Protein AF-A0A6P8AU23-F1 (afdb_monomer_lite)

Organism: Pyricularia grisea (NCBI:txid148305)

Radius of gyration: 28.37 Å; chains: 1; bounding box: 42×77×72 Å

Structure (mmCIF, N/CA/C/O backbone):
data_AF-A0A6P8AU23-F1
#
_entry.id   AF-A0A6P8AU23-F1
#
loop_
_atom_site.group_PDB
_atom_site.id
_atom_site.type_symbol
_atom_site.label_atom_id
_atom_site.label_alt_id
_atom_site.label_comp_id
_atom_site.label_asym_id
_atom_site.label_entity_id
_atom_site.label_seq_id
_atom_site.pdbx_PDB_ins_code
_atom_site.Cartn_x
_atom_site.Cartn_y
_atom_site.Cartn_z
_atom_site.occupancy
_atom_site.B_iso_or_equiv
_atom_site.auth_seq_id
_atom_site.auth_comp_id
_atom_site.auth_asym_id
_atom_site.auth_atom_id
_atom_site.pdbx_PDB_model_num
ATOM 1 N N . MET A 1 1 ? -13.699 -35.879 5.281 1.00 51.28 1 MET A N 1
ATOM 2 C CA . MET A 1 1 ? -14.346 -35.585 3.980 1.00 51.28 1 MET A CA 1
ATOM 3 C C . MET A 1 1 ? -14.190 -34.090 3.648 1.00 51.28 1 MET A C 1
ATOM 5 O O . MET A 1 1 ? -15.158 -33.356 3.747 1.00 51.28 1 MET A O 1
ATOM 9 N N . GLN A 1 2 ? -12.979 -33.602 3.330 1.00 57.78 2 GLN A N 1
ATOM 10 C CA . GLN A 1 2 ? -12.707 -32.161 3.096 1.00 57.78 2 GLN A CA 1
ATOM 11 C C . GLN A 1 2 ? -11.660 -31.908 1.981 1.00 57.78 2 GLN A C 1
ATOM 13 O O . GLN A 1 2 ? -10.825 -31.023 2.099 1.00 57.78 2 GLN A O 1
ATOM 18 N N . ILE A 1 3 ? -11.654 -32.696 0.896 1.00 55.47 3 ILE A N 1
ATOM 19 C CA . ILE A 1 3 ? -10.662 -32.541 -0.204 1.00 55.47 3 ILE A CA 1
ATOM 20 C C . ILE A 1 3 ? -11.344 -32.320 -1.580 1.00 55.47 3 ILE A C 1
ATOM 22 O O . ILE A 1 3 ? -10.697 -32.217 -2.612 1.00 55.47 3 ILE A O 1
ATOM 26 N N . LEU A 1 4 ? -12.672 -32.167 -1.623 1.00 55.59 4 LEU A N 1
ATOM 27 C CA . LEU A 1 4 ? -13.466 -32.204 -2.866 1.00 55.59 4 LEU A CA 1
ATOM 28 C C . LEU A 1 4 ? -13.983 -30.837 -3.364 1.00 55.59 4 LEU A C 1
ATOM 30 O O . LEU A 1 4 ? -15.006 -30.783 -4.039 1.00 55.59 4 LEU A O 1
ATOM 34 N N . HIS A 1 5 ? -13.290 -29.731 -3.063 1.00 52.78 5 HIS A N 1
ATOM 35 C CA . HIS A 1 5 ? -13.747 -28.383 -3.460 1.00 52.78 5 HIS A CA 1
ATOM 36 C C . HIS A 1 5 ? -12.727 -27.495 -4.197 1.00 52.78 5 HIS A C 1
ATOM 38 O O . HIS A 1 5 ? -13.076 -26.373 -4.551 1.00 52.78 5 HIS A O 1
ATOM 44 N N . ILE A 1 6 ? -11.506 -27.956 -4.493 1.00 54.44 6 ILE A N 1
ATOM 45 C CA . ILE A 1 6 ? -10.475 -27.085 -5.108 1.00 54.44 6 ILE A CA 1
ATOM 46 C C . ILE A 1 6 ? -10.412 -27.219 -6.646 1.00 54.44 6 ILE A C 1
ATOM 48 O O . ILE A 1 6 ? -9.950 -26.317 -7.336 1.00 54.44 6 ILE A O 1
ATOM 52 N N . THR A 1 7 ? -10.960 -28.280 -7.239 1.00 51.25 7 THR A N 1
ATOM 53 C CA . THR A 1 7 ? -10.796 -28.574 -8.678 1.00 51.25 7 THR A CA 1
ATOM 54 C C . THR A 1 7 ? -11.806 -27.913 -9.628 1.00 51.25 7 THR A C 1
ATOM 56 O O . THR A 1 7 ? -11.728 -28.143 -10.830 1.00 51.25 7 THR A O 1
ATOM 59 N N . LYS A 1 8 ? -12.731 -27.063 -9.154 1.00 52.00 8 LYS A N 1
ATOM 60 C CA . LYS A 1 8 ? -13.748 -26.414 -10.018 1.00 52.00 8 LYS A CA 1
ATOM 61 C C . LYS A 1 8 ? -13.480 -24.950 -10.395 1.00 52.00 8 LYS A C 1
ATOM 63 O O . LYS A 1 8 ? -14.271 -24.382 -11.138 1.00 52.00 8 LYS A O 1
ATOM 68 N N . LEU A 1 9 ? -12.380 -24.340 -9.946 1.00 51.72 9 LEU A N 1
ATOM 69 C CA . LEU A 1 9 ? -12.102 -22.915 -10.208 1.00 51.72 9 LEU A CA 1
ATOM 70 C C . LEU A 1 9 ? -11.099 -22.633 -11.345 1.00 51.72 9 LEU A C 1
ATOM 72 O O . LEU A 1 9 ? -10.816 -21.474 -11.619 1.00 51.72 9 LEU A O 1
ATOM 76 N N . VAL A 1 10 ? -10.609 -23.654 -12.061 1.00 55.16 10 VAL A N 1
ATOM 77 C CA . VAL A 1 10 ? -9.591 -23.504 -13.134 1.00 55.16 10 VAL A CA 1
ATOM 78 C C . VAL A 1 10 ? -10.176 -23.738 -14.542 1.00 55.16 10 VAL A C 1
ATOM 80 O O . VAL A 1 10 ? -9.485 -24.187 -15.445 1.00 55.16 10 VAL A O 1
ATOM 83 N N . ALA A 1 11 ? -11.464 -23.451 -14.761 1.00 53.81 11 ALA A N 1
ATOM 84 C CA . ALA A 1 11 ? -12.137 -23.732 -16.042 1.00 53.81 11 ALA A CA 1
ATOM 85 C C . ALA A 1 11 ? -12.789 -22.516 -16.733 1.00 53.81 11 ALA A C 1
ATOM 87 O O . ALA A 1 11 ? -13.575 -22.707 -17.653 1.00 53.81 11 ALA A O 1
ATOM 88 N N . LEU A 1 12 ? -12.486 -21.274 -16.330 1.00 51.78 12 LEU A N 1
ATOM 89 C CA . LEU A 1 12 ? -13.076 -20.065 -16.943 1.00 51.78 12 LEU A CA 1
ATOM 90 C C . LEU A 1 12 ? -12.039 -18.980 -17.283 1.00 51.78 12 LEU A C 1
ATOM 92 O O . LEU A 1 12 ? -12.292 -17.788 -17.142 1.00 51.78 12 LEU A O 1
ATOM 96 N N . LEU A 1 13 ? -10.859 -19.393 -17.745 1.00 55.81 13 LEU A N 1
ATOM 97 C CA . LEU A 1 13 ? -9.853 -18.506 -18.334 1.00 55.81 13 LEU A CA 1
ATOM 98 C C . LEU A 1 13 ? -9.575 -18.963 -19.761 1.00 55.81 13 LEU A C 1
ATOM 100 O O . LEU A 1 13 ? -8.644 -19.720 -20.005 1.00 55.81 13 LEU A O 1
ATOM 104 N N . THR A 1 14 ? -10.414 -18.548 -20.703 1.00 59.28 14 THR A N 1
ATOM 105 C CA . THR A 1 14 ? -10.055 -18.430 -22.123 1.00 59.28 14 THR A CA 1
ATOM 106 C C . THR A 1 14 ? -11.180 -17.709 -22.860 1.00 59.28 14 THR A C 1
ATOM 108 O O . THR A 1 14 ? -12.348 -18.003 -22.642 1.00 59.28 14 THR A O 1
ATOM 111 N N . ILE A 1 15 ? -10.786 -16.827 -23.783 1.00 57.44 15 ILE A N 1
ATOM 112 C CA . ILE A 1 15 ? -11.595 -16.058 -24.749 1.00 57.44 15 ILE A CA 1
ATOM 113 C C . ILE A 1 15 ? -11.959 -14.644 -24.267 1.00 57.44 15 ILE A C 1
ATOM 115 O O . ILE A 1 15 ? -12.855 -14.450 -23.454 1.00 57.44 15 ILE A O 1
ATOM 119 N N . GLY A 1 16 ? -11.289 -13.634 -24.839 1.00 57.81 16 GLY A N 1
ATOM 120 C CA . GLY A 1 16 ? -11.691 -12.239 -24.647 1.00 57.81 16 GLY A CA 1
ATOM 121 C C . GLY A 1 16 ? -10.757 -11.170 -25.214 1.00 57.81 16 GLY A C 1
ATOM 122 O O . GLY A 1 16 ? -10.296 -10.334 -24.457 1.00 57.81 16 GLY A O 1
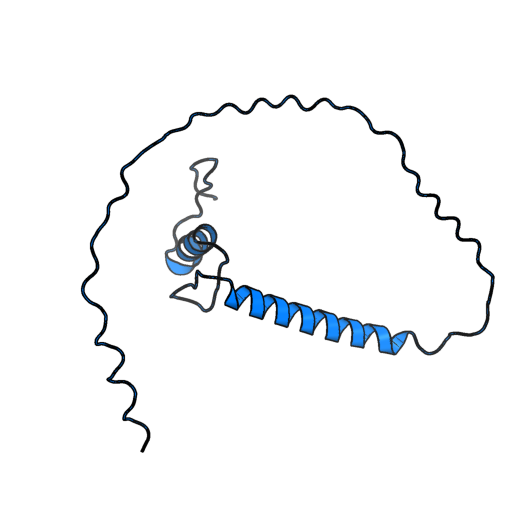ATOM 123 N N . ALA A 1 17 ? -10.479 -11.231 -26.520 1.00 56.41 17 ALA A N 1
ATOM 124 C CA . ALA A 1 17 ? -10.088 -10.139 -27.426 1.00 56.41 17 ALA A CA 1
ATOM 125 C C . ALA A 1 17 ? -9.170 -8.999 -26.919 1.00 56.41 17 ALA A C 1
ATOM 127 O O . ALA A 1 17 ? -9.557 -8.084 -26.197 1.00 56.41 17 ALA A O 1
ATOM 128 N N . THR A 1 18 ? -7.972 -8.983 -27.499 1.00 55.19 18 THR A N 1
ATOM 129 C CA . THR A 1 18 ? -7.102 -7.818 -27.671 1.00 55.19 18 THR A CA 1
ATOM 130 C C . THR A 1 18 ? -7.849 -6.649 -28.330 1.00 55.19 18 THR A C 1
ATOM 132 O O . THR A 1 18 ? -8.163 -6.708 -29.519 1.00 55.19 18 THR A O 1
ATOM 135 N N . ALA A 1 19 ? -8.067 -5.559 -27.597 1.00 57.97 19 ALA A N 1
ATOM 136 C CA . ALA A 1 19 ? -8.324 -4.248 -28.183 1.00 57.97 19 ALA A CA 1
ATOM 137 C C . ALA A 1 19 ? -7.148 -3.337 -27.813 1.00 57.97 19 ALA A C 1
ATOM 139 O O . ALA A 1 19 ? -6.951 -3.011 -26.646 1.00 57.97 19 ALA A O 1
ATOM 140 N N . LEU A 1 20 ? -6.334 -2.990 -28.810 1.00 57.28 20 LEU A N 1
ATOM 141 C CA . LEU A 1 20 ? -5.291 -1.969 -28.728 1.00 57.28 20 LEU A CA 1
ATOM 142 C C . LEU A 1 20 ? -5.963 -0.585 -28.741 1.00 57.28 20 LEU A C 1
ATOM 144 O O . LEU A 1 20 ? -6.505 -0.215 -29.784 1.00 57.28 20 LEU A O 1
ATOM 148 N N . PRO A 1 21 ? -5.930 0.214 -27.658 1.00 64.25 21 PRO A N 1
ATOM 149 C CA . PRO A 1 21 ? -6.211 1.632 -27.780 1.00 64.25 21 PRO A CA 1
ATOM 150 C C . PRO A 1 21 ? -5.009 2.318 -28.433 1.00 64.25 21 PRO A C 1
ATOM 152 O O . PRO A 1 21 ? -3.881 2.302 -27.938 1.00 64.25 21 PRO A O 1
ATOM 155 N N . THR A 1 22 ? -5.282 2.889 -29.596 1.00 58.03 22 THR A N 1
ATOM 156 C CA . THR A 1 22 ? -4.373 3.687 -30.401 1.00 58.03 22 THR A CA 1
ATOM 157 C C . THR A 1 22 ? -3.920 4.929 -29.643 1.00 58.03 22 THR A C 1
ATOM 159 O O . THR A 1 22 ? -4.731 5.676 -29.098 1.00 58.03 22 THR A O 1
ATOM 162 N N . SER A 1 23 ? -2.607 5.143 -29.678 1.00 63.16 23 SER A N 1
ATOM 163 C CA . SER A 1 23 ? -1.916 6.420 -29.505 1.00 63.16 23 SER A CA 1
ATOM 164 C C . SER A 1 23 ? -2.756 7.617 -29.971 1.00 63.16 23 SER A C 1
ATOM 166 O O . SER A 1 23 ? -3.152 7.686 -31.134 1.00 63.16 23 SER A O 1
ATOM 168 N N . GLY A 1 24 ? -3.002 8.568 -29.071 1.00 53.38 24 GLY A N 1
ATOM 169 C CA . GLY A 1 24 ? -3.663 9.824 -29.400 1.00 53.38 24 GLY A CA 1
ATOM 170 C C . GLY A 1 24 ? -3.448 10.871 -28.315 1.00 53.38 24 GLY A C 1
ATOM 171 O O . GLY A 1 24 ? -4.027 10.775 -27.240 1.00 53.38 24 GLY A O 1
ATOM 172 N N . GLY A 1 25 ? -2.641 11.889 -28.623 1.00 49.31 25 GLY A N 1
ATOM 173 C CA . GLY A 1 25 ? -2.715 13.187 -27.948 1.00 49.31 25 GLY A CA 1
ATOM 174 C C . GLY A 1 25 ? -1.582 13.513 -26.981 1.00 49.31 25 GLY A C 1
ATOM 175 O O . GLY A 1 25 ? -1.774 13.563 -25.771 1.00 49.31 25 GLY A O 1
ATOM 176 N N . SER A 1 26 ? -0.416 13.838 -27.538 1.00 57.16 26 SER A N 1
ATOM 177 C CA . SER A 1 26 ? 0.585 14.687 -26.889 1.00 57.16 26 SER A CA 1
ATOM 178 C C . SER A 1 26 ? 0.050 16.124 -26.825 1.00 57.16 26 SER A C 1
ATOM 180 O O . SER A 1 26 ? 0.174 16.878 -27.788 1.00 57.16 26 SER A O 1
ATOM 182 N N . GLY A 1 27 ? -0.576 16.488 -25.706 1.00 56.88 27 GLY A N 1
ATOM 183 C CA . GLY A 1 27 ? -0.941 17.866 -25.379 1.00 56.88 27 GLY A CA 1
ATOM 184 C C . GLY A 1 27 ? 0.210 18.559 -24.658 1.00 56.88 27 GLY A C 1
ATOM 185 O O . GLY A 1 27 ? 0.478 18.280 -23.492 1.00 56.88 27 GLY A O 1
ATOM 186 N N . VAL A 1 28 ? 0.909 19.422 -25.389 1.00 60.84 28 VAL A N 1
ATOM 187 C CA . VAL A 1 28 ? 1.997 20.279 -24.913 1.00 60.84 28 VAL A CA 1
ATOM 188 C C . VAL A 1 28 ? 1.473 21.305 -23.900 1.00 60.84 28 VAL A C 1
ATOM 190 O O . VAL A 1 28 ? 0.347 21.785 -23.992 1.00 60.84 28 VAL A O 1
ATOM 193 N N . TYR A 1 29 ? 2.334 21.600 -22.928 1.00 47.28 29 TYR A N 1
ATOM 194 C CA . TYR A 1 29 ? 2.229 22.606 -21.877 1.00 47.28 29 TYR A CA 1
ATOM 195 C C . TYR A 1 29 ? 1.746 23.983 -22.355 1.00 47.28 29 TYR A C 1
ATOM 197 O O . TYR A 1 29 ? 2.317 24.530 -23.292 1.00 47.28 29 TYR A O 1
ATOM 205 N N . THR A 1 30 ? 0.914 24.624 -21.534 1.00 50.88 30 THR A N 1
ATOM 206 C CA . THR A 1 30 ? 1.238 25.955 -20.999 1.00 50.88 30 THR A CA 1
ATOM 207 C C . THR A 1 30 ? 0.632 26.101 -19.612 1.00 50.88 30 THR A C 1
ATOM 209 O O . THR A 1 30 ? -0.533 25.803 -19.361 1.00 50.88 30 THR A O 1
ATOM 212 N N . ARG A 1 31 ? 1.501 26.470 -18.676 1.00 50.16 31 ARG A N 1
ATOM 213 C CA . ARG A 1 31 ? 1.195 26.744 -17.283 1.00 50.16 31 ARG A CA 1
ATOM 214 C C . ARG A 1 31 ? 1.362 28.247 -17.130 1.00 50.16 31 ARG A C 1
ATOM 216 O O . ARG A 1 31 ? 2.460 28.694 -16.820 1.00 50.16 31 ARG A O 1
ATOM 223 N N . ASP A 1 32 ? 0.299 28.994 -17.378 1.00 50.72 32 ASP A N 1
ATOM 224 C CA . ASP A 1 32 ? 0.263 30.415 -17.058 1.00 50.72 32 ASP A CA 1
ATOM 225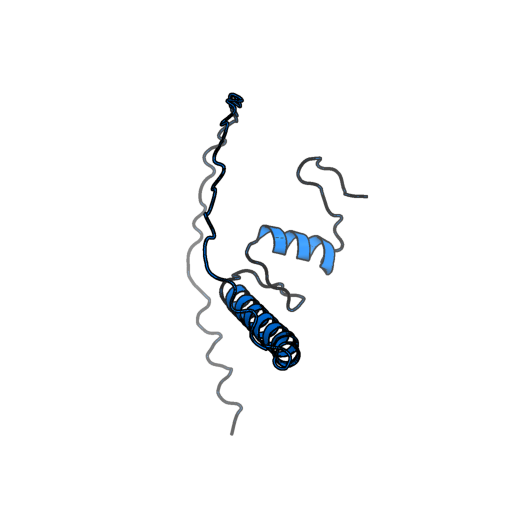 C C . ASP A 1 32 ? -0.012 30.549 -15.560 1.00 50.72 32 ASP A C 1
ATOM 227 O O . ASP A 1 32 ? -1.106 30.293 -15.054 1.00 50.72 32 ASP A O 1
ATOM 231 N N . VAL A 1 33 ? 1.070 30.824 -14.832 1.00 57.72 33 VAL A N 1
ATOM 232 C CA . VAL A 1 33 ? 1.052 31.230 -13.432 1.00 57.72 33 VAL A CA 1
ATOM 233 C C . VAL A 1 33 ? 0.999 32.748 -13.426 1.00 57.72 33 VAL A C 1
ATOM 235 O O . VAL A 1 33 ? 2.037 33.392 -13.464 1.00 57.72 33 VAL A O 1
ATOM 238 N N . ASP A 1 34 ? -0.203 33.293 -13.313 1.00 56.72 34 ASP A N 1
ATOM 239 C CA . ASP A 1 34 ? -0.417 34.634 -12.780 1.00 56.72 34 ASP A CA 1
ATOM 240 C C . ASP A 1 34 ? -1.482 34.521 -11.695 1.00 56.72 34 ASP A C 1
ATOM 242 O O . ASP A 1 34 ? -2.684 34.626 -11.934 1.00 56.72 34 ASP A O 1
ATOM 246 N N . GLN A 1 35 ? -1.026 34.215 -10.478 1.00 66.50 35 GLN A N 1
ATOM 247 C CA . GLN A 1 35 ? -1.847 34.361 -9.286 1.00 66.50 35 GLN A CA 1
ATOM 248 C C . GLN A 1 35 ? -1.445 35.676 -8.609 1.00 66.50 35 GLN A C 1
ATOM 250 O O . GLN A 1 35 ? -0.353 35.744 -8.038 1.00 66.50 35 GLN A O 1
ATOM 255 N N . PRO A 1 36 ? -2.283 36.725 -8.672 1.00 58.56 36 PRO A N 1
ATOM 256 C CA . PRO A 1 36 ? -2.007 37.960 -7.960 1.00 58.56 36 PRO A CA 1
ATOM 257 C C . PRO A 1 36 ? -2.023 37.707 -6.448 1.00 58.56 36 PRO A C 1
ATOM 259 O O . PRO A 1 36 ? -2.945 37.100 -5.897 1.00 58.56 36 PRO A O 1
ATOM 262 N N . GLN A 1 37 ? -0.972 38.182 -5.777 1.00 55.75 37 GLN A N 1
ATOM 263 C CA . GLN A 1 37 ? -0.977 38.422 -4.340 1.00 55.75 37 GLN A CA 1
ATOM 264 C C . GLN A 1 37 ? -1.961 39.557 -4.053 1.00 55.75 37 GLN A C 1
ATOM 266 O O . GLN A 1 37 ? -1.591 40.727 -4.093 1.00 55.75 37 GLN A O 1
ATOM 271 N N . GLU A 1 38 ? -3.204 39.218 -3.730 1.00 48.19 38 GLU A N 1
ATOM 272 C CA . GLU A 1 38 ? -4.101 40.147 -3.052 1.00 48.19 38 GLU A CA 1
ATOM 273 C C . GLU A 1 38 ? -4.297 39.681 -1.613 1.00 48.19 38 GLU A C 1
ATOM 275 O O . GLU A 1 38 ? -4.822 38.603 -1.325 1.00 48.19 38 GLU A O 1
ATOM 280 N N . GLY A 1 39 ? -3.780 40.496 -0.696 1.00 56.34 39 GLY A N 1
ATOM 281 C CA . GLY A 1 39 ? -3.916 40.300 0.732 1.00 56.34 39 GLY A CA 1
ATOM 282 C C . GLY A 1 39 ? -5.377 40.386 1.148 1.00 56.34 39 GLY A C 1
ATOM 283 O O . GLY A 1 39 ? -5.981 41.455 1.112 1.00 56.34 39 GLY A O 1
ATOM 284 N N . VAL A 1 40 ? -5.923 39.274 1.634 1.00 48.56 40 VAL A N 1
ATOM 285 C CA . VAL A 1 40 ? -7.135 39.308 2.451 1.00 48.56 40 VAL A CA 1
ATOM 286 C C . VAL A 1 40 ? -6.719 39.454 3.905 1.00 48.56 40 VAL A C 1
ATOM 288 O O . VAL A 1 40 ? -6.415 38.507 4.629 1.00 48.56 40 VAL A O 1
ATOM 291 N N . VAL A 1 41 ? -6.696 40.722 4.290 1.00 52.50 41 VAL A N 1
ATOM 292 C CA . VAL A 1 41 ? -6.857 41.208 5.651 1.00 52.50 41 VAL A CA 1
ATOM 293 C C . VAL A 1 41 ? -8.099 40.565 6.280 1.00 52.50 41 VAL A C 1
ATOM 295 O O . VAL A 1 41 ? -9.189 40.624 5.723 1.00 52.50 41 VAL A O 1
ATOM 298 N N . GLY A 1 42 ? -7.928 40.023 7.485 1.00 53.16 42 GLY A N 1
ATOM 299 C CA . GLY A 1 42 ? -8.944 40.081 8.533 1.00 53.16 42 GLY A CA 1
ATOM 300 C C . GLY A 1 42 ? -10.142 39.138 8.417 1.00 53.16 42 GLY A C 1
ATOM 301 O O . GLY A 1 42 ? -11.182 39.475 7.860 1.00 53.16 42 GLY A O 1
ATOM 302 N N . ARG A 1 43 ? -10.098 38.051 9.189 1.00 44.72 43 ARG A N 1
ATOM 303 C CA . ARG A 1 43 ? -11.283 37.657 9.959 1.00 44.72 43 ARG A CA 1
ATOM 304 C C . ARG A 1 43 ? -10.858 37.147 11.326 1.00 44.72 43 ARG A C 1
ATOM 306 O O . ARG A 1 43 ? -10.690 35.957 11.562 1.00 44.72 43 ARG A O 1
ATOM 313 N N . SER A 1 44 ? -10.647 38.116 12.214 1.00 50.66 44 SER A N 1
ATOM 314 C CA . SER A 1 44 ? -10.645 37.896 13.653 1.00 50.66 44 SER A CA 1
ATOM 315 C C . SER A 1 44 ? -12.037 37.392 14.028 1.00 50.66 44 SER A C 1
ATOM 317 O O . SER A 1 44 ? -12.994 38.164 14.090 1.00 50.66 44 SER A O 1
ATOM 319 N N . ILE A 1 45 ? -12.181 36.076 14.174 1.00 51.66 45 ILE A N 1
ATOM 320 C CA . ILE A 1 45 ? -13.361 35.490 14.800 1.00 51.66 45 ILE A CA 1
ATOM 321 C C . ILE A 1 45 ? -13.160 35.683 16.301 1.00 51.66 45 ILE A C 1
ATOM 323 O O . ILE A 1 45 ? -12.604 34.838 16.999 1.00 51.66 45 ILE A O 1
ATOM 327 N N . VAL A 1 46 ? -13.574 36.857 16.773 1.00 52.75 46 VAL A N 1
ATOM 328 C CA . VAL A 1 46 ? -13.856 37.111 18.182 1.00 52.75 46 VAL A CA 1
ATOM 329 C C . VAL A 1 46 ? -15.079 36.282 18.557 1.00 52.75 46 VAL A C 1
ATOM 331 O O . VAL A 1 46 ? -16.218 36.736 18.494 1.00 52.75 46 VAL A O 1
ATOM 334 N N . ASN A 1 47 ? -14.852 35.022 18.917 1.00 55.94 47 ASN A N 1
ATOM 335 C CA . ASN A 1 47 ? -15.845 34.289 19.682 1.00 55.94 47 ASN A CA 1
ATOM 336 C C . ASN A 1 47 ? -15.816 34.864 21.097 1.00 55.94 47 ASN A C 1
ATOM 338 O O . ASN A 1 47 ? -14.978 34.490 21.915 1.00 55.94 47 ASN A O 1
ATOM 342 N N . ASN A 1 48 ? -16.716 35.823 21.327 1.00 53.53 48 ASN A N 1
ATOM 343 C CA . ASN A 1 48 ? -17.186 36.216 22.646 1.00 53.53 48 ASN A CA 1
ATOM 344 C C . ASN A 1 48 ? -17.484 34.953 23.455 1.00 53.53 48 ASN A C 1
ATOM 346 O O . ASN A 1 48 ? -18.433 34.227 23.156 1.00 53.53 48 ASN A O 1
ATOM 350 N N . LEU A 1 49 ? -16.649 34.700 24.457 1.00 57.88 49 LEU A N 1
ATOM 351 C CA . LEU A 1 49 ? -16.865 33.678 25.465 1.00 57.88 49 LEU A CA 1
ATOM 352 C C . LEU A 1 49 ? -17.146 34.384 26.793 1.00 57.88 49 LEU A C 1
ATOM 354 O O . LEU A 1 49 ? -16.352 34.337 27.724 1.00 57.88 49 LEU A O 1
ATOM 358 N N . ASP A 1 50 ? -18.292 35.056 26.852 1.00 57.09 50 ASP A N 1
ATOM 359 C CA . ASP A 1 50 ? -18.948 35.355 28.118 1.00 57.09 50 ASP A CA 1
ATOM 360 C C . ASP A 1 50 ? -19.745 34.116 28.525 1.00 57.09 50 ASP A C 1
ATOM 362 O O . ASP A 1 50 ? -20.855 33.876 28.045 1.00 57.09 50 ASP A O 1
ATOM 366 N N . SER A 1 51 ? -19.180 33.292 29.404 1.00 58.31 51 SER A N 1
ATOM 367 C CA . SER A 1 51 ? -20.007 32.466 30.281 1.00 58.31 51 SER A CA 1
ATOM 368 C C . SER A 1 51 ? -19.241 31.966 31.491 1.00 58.31 51 SER A C 1
ATOM 370 O O . SER A 1 51 ? -18.553 30.954 31.446 1.00 58.31 51 SER A O 1
ATOM 372 N N . VAL A 1 52 ? -19.457 32.723 32.567 1.00 56.72 52 VAL A N 1
ATOM 373 C CA . VAL A 1 52 ? -19.819 32.236 33.900 1.00 56.72 52 VAL A CA 1
ATOM 374 C C . VAL A 1 52 ? -18.780 31.333 34.560 1.00 56.72 52 VAL A C 1
ATOM 376 O O . VAL A 1 52 ? -18.675 30.135 34.316 1.00 56.72 52 VAL A O 1
ATOM 379 N N . ALA A 1 53 ? -18.067 31.956 35.495 1.00 58.16 53 ALA A N 1
ATOM 380 C CA . ALA A 1 53 ? -17.362 31.293 36.571 1.00 58.16 53 ALA A CA 1
ATOM 381 C C . ALA A 1 53 ? -18.314 30.363 37.346 1.00 58.16 53 ALA A C 1
ATOM 383 O O . ALA A 1 53 ? -19.078 30.817 38.192 1.00 58.16 53 ALA A O 1
ATOM 384 N N . ASP A 1 54 ? -18.224 29.064 37.079 1.00 56.78 54 ASP A N 1
ATOM 385 C CA . ASP A 1 54 ? -18.626 28.015 38.013 1.00 56.78 54 ASP A CA 1
ATOM 386 C C . ASP A 1 54 ? -17.366 27.236 38.411 1.00 56.78 54 ASP A C 1
ATOM 388 O O . ASP A 1 54 ? -17.039 26.164 37.900 1.00 56.78 54 ASP A O 1
ATOM 392 N N . SER A 1 55 ? -16.578 27.862 39.289 1.00 58.03 55 SER A N 1
ATOM 393 C CA . SER A 1 55 ? -15.419 27.257 39.949 1.00 58.03 55 SER A CA 1
ATOM 394 C C . SER A 1 55 ? -15.910 26.320 41.048 1.00 58.03 55 SER A C 1
ATOM 396 O O . SER A 1 55 ? -15.851 26.634 42.236 1.00 58.03 55 SER A O 1
ATOM 398 N N . GLY A 1 56 ? -16.424 25.165 40.635 1.00 60.25 56 GLY A N 1
ATOM 399 C CA . GLY A 1 56 ? -16.992 24.161 41.520 1.00 60.25 56 GLY A CA 1
ATOM 400 C C . GLY A 1 56 ? -16.545 22.750 41.162 1.00 60.25 56 GLY A C 1
ATOM 401 O O . GLY A 1 56 ? -17.314 21.976 40.613 1.00 60.25 56 GLY A O 1
ATOM 402 N N . ARG A 1 57 ? -15.327 22.381 41.581 1.00 62.19 57 ARG A N 1
ATOM 403 C CA . ARG A 1 57 ? -14.986 21.001 41.984 1.00 62.19 57 ARG A CA 1
ATOM 404 C C . ARG A 1 57 ? -15.137 19.916 40.893 1.00 62.19 57 ARG A C 1
ATOM 406 O O . ARG A 1 57 ? -16.059 19.106 40.922 1.00 62.19 57 ARG A O 1
ATOM 413 N N . LEU A 1 58 ? -14.136 19.805 40.015 1.00 59.91 58 LEU A N 1
ATOM 414 C CA . LEU A 1 58 ? -13.970 18.675 39.082 1.00 59.91 58 LEU A CA 1
ATOM 415 C C . LEU A 1 58 ? -12.537 18.109 39.105 1.00 59.91 58 LEU A C 1
ATOM 417 O O . LEU A 1 58 ? -11.887 17.980 38.074 1.00 59.91 58 LEU A O 1
ATOM 421 N N . GLU A 1 59 ? -12.042 17.724 40.280 1.00 62.06 59 GLU A N 1
ATOM 422 C CA . GLU A 1 59 ? -10.771 16.996 40.411 1.00 62.06 59 GLU A CA 1
ATOM 423 C C . GLU A 1 59 ? -11.042 15.536 40.790 1.00 62.06 59 GLU A C 1
ATOM 425 O O . GLU A 1 59 ? -11.056 15.194 41.966 1.00 62.06 59 GLU A O 1
ATOM 430 N N . ALA A 1 60 ? -11.351 14.690 39.797 1.00 56.53 60 ALA A N 1
ATOM 431 C CA . ALA A 1 60 ? -11.281 13.220 39.938 1.00 56.53 60 ALA A CA 1
ATOM 432 C C . ALA A 1 60 ? -11.450 12.416 38.628 1.00 56.53 60 ALA A C 1
ATOM 434 O O . ALA A 1 60 ? -11.286 11.200 38.649 1.00 56.53 60 ALA A O 1
ATOM 435 N N . ARG A 1 61 ? -11.802 13.022 37.480 1.00 56.91 61 ARG A N 1
ATOM 436 C CA . ARG A 1 61 ? -12.191 12.252 36.270 1.00 56.91 61 ARG A CA 1
ATOM 437 C C . ARG A 1 61 ? -11.313 12.470 35.031 1.00 56.91 61 ARG A C 1
ATOM 439 O O . ARG A 1 61 ? -11.727 12.148 33.921 1.00 56.91 61 ARG A O 1
ATOM 446 N N . ALA A 1 62 ? -10.109 13.012 35.198 1.00 58.94 62 ALA A N 1
ATOM 447 C CA . ALA A 1 62 ? -9.220 13.305 34.071 1.00 58.94 62 ALA A CA 1
ATOM 448 C C . ALA A 1 62 ? -8.380 12.095 33.612 1.00 58.94 62 ALA A C 1
ATOM 450 O O . ALA A 1 62 ? -7.977 12.032 32.452 1.00 58.94 62 ALA A O 1
ATOM 451 N N . GLU A 1 63 ? -8.148 11.105 34.479 1.00 60.44 63 GLU A N 1
ATOM 452 C CA . GLU A 1 63 ? -7.144 10.064 34.212 1.00 60.44 63 GLU A CA 1
ATOM 453 C C . GLU A 1 63 ? -7.679 8.868 33.410 1.00 60.44 63 GLU A C 1
ATOM 455 O O . GLU A 1 63 ? -6.956 8.323 32.576 1.00 60.44 63 GLU A O 1
ATOM 460 N N . SER A 1 64 ? -8.964 8.510 33.538 1.00 56.53 64 SER A N 1
ATOM 461 C CA . SER A 1 64 ? -9.553 7.429 32.725 1.00 56.53 64 SER A CA 1
ATOM 462 C C . SER A 1 64 ? -9.783 7.822 31.257 1.00 56.53 64 SER A C 1
ATOM 464 O O . SER A 1 64 ? -9.893 6.959 30.389 1.00 56.53 64 SER A O 1
ATOM 466 N N . SER A 1 65 ? -9.804 9.123 30.956 1.00 67.25 65 SER A N 1
ATOM 467 C CA . SER A 1 65 ? -10.079 9.661 29.617 1.00 67.25 65 SER A CA 1
ATOM 468 C C . SER A 1 65 ? -8.899 9.500 28.647 1.00 67.25 65 SER A C 1
ATOM 470 O O . SER A 1 65 ? -9.087 9.326 27.441 1.00 67.25 65 SER A O 1
ATOM 472 N N . SER A 1 66 ? -7.662 9.511 29.156 1.00 82.19 66 SER A N 1
ATOM 473 C CA . SER A 1 66 ? -6.457 9.452 28.317 1.00 82.19 66 SER A CA 1
ATOM 474 C C . SER A 1 66 ? -6.260 8.077 27.672 1.00 82.19 66 SER A C 1
ATOM 476 O O . SER A 1 66 ? -6.059 7.980 26.458 1.00 82.19 66 SER A O 1
ATOM 478 N N . GLU A 1 67 ? -6.377 7.002 28.456 1.00 86.00 67 GLU A N 1
ATOM 479 C CA . GLU A 1 67 ? -6.215 5.633 27.951 1.00 86.00 67 GLU A CA 1
ATOM 480 C C . GLU A 1 67 ? -7.377 5.217 27.044 1.00 86.00 67 GLU A C 1
ATOM 482 O O . GLU A 1 67 ? -7.154 4.636 25.980 1.00 86.00 67 GLU A O 1
ATOM 487 N N . GLU A 1 68 ? -8.613 5.589 27.385 1.00 88.75 68 GLU A N 1
ATOM 488 C CA . GLU A 1 68 ? -9.769 5.309 26.530 1.00 88.75 68 GLU A CA 1
ATOM 489 C C . GLU A 1 68 ? -9.656 6.010 25.169 1.00 88.75 68 GLU A C 1
ATOM 491 O O . GLU A 1 68 ? -9.862 5.392 24.121 1.00 88.75 68 GLU A O 1
ATOM 496 N N . LYS A 1 69 ? -9.195 7.266 25.152 1.00 89.69 69 LYS A N 1
ATOM 497 C CA . LYS A 1 69 ? -8.933 8.000 23.909 1.00 89.69 69 LYS A CA 1
ATOM 498 C C . LYS A 1 69 ? -7.846 7.341 23.057 1.00 89.69 69 LYS A C 1
ATOM 500 O O . LYS A 1 69 ? -7.967 7.321 21.830 1.00 89.69 69 LYS A O 1
ATOM 505 N N . LYS A 1 70 ? -6.792 6.784 23.668 1.00 91.56 70 LYS A N 1
ATOM 506 C CA . LYS A 1 70 ? -5.754 6.033 22.937 1.00 91.56 70 LYS A CA 1
ATOM 507 C C . LYS A 1 70 ? -6.321 4.764 22.306 1.00 91.56 70 LYS A C 1
ATOM 509 O O . LYS A 1 70 ? -6.024 4.493 21.143 1.00 91.56 70 LYS A O 1
ATOM 514 N N . ARG A 1 71 ? -7.158 4.020 23.038 1.00 93.69 71 ARG A N 1
ATOM 515 C CA . ARG A 1 71 ? -7.810 2.799 22.535 1.00 93.69 71 ARG A CA 1
ATOM 516 C C . ARG A 1 71 ? -8.714 3.102 21.344 1.00 93.69 71 ARG A C 1
ATOM 518 O O . ARG A 1 71 ? -8.537 2.493 20.294 1.00 93.69 71 ARG A O 1
ATOM 525 N N . LEU A 1 72 ? -9.581 4.108 21.468 1.00 93.75 72 LEU A N 1
ATOM 526 C CA . LEU A 1 72 ? -10.467 4.541 20.384 1.00 93.75 72 LEU A CA 1
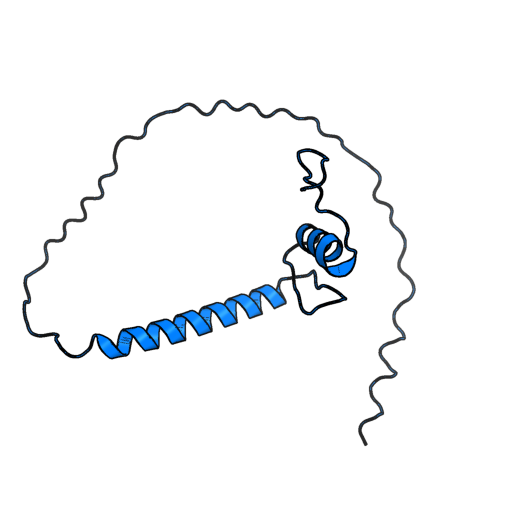ATOM 527 C C . LEU A 1 72 ? -9.685 5.023 19.154 1.00 93.75 72 LEU A C 1
ATOM 529 O O . LEU A 1 72 ? -10.046 4.705 18.024 1.00 93.75 72 LEU A O 1
ATOM 533 N N . LYS A 1 73 ? -8.579 5.756 19.350 1.00 94.00 73 LYS A N 1
ATOM 534 C CA . LYS A 1 73 ? -7.728 6.204 18.238 1.00 94.00 73 LYS A CA 1
ATOM 535 C C . LYS A 1 73 ? -7.063 5.031 17.512 1.00 94.00 73 LYS A C 1
ATOM 537 O O . LYS A 1 73 ? -6.970 5.068 16.287 1.00 94.00 73 LYS A O 1
ATOM 542 N N . LYS A 1 74 ? -6.608 4.011 18.247 1.00 94.94 74 LYS A N 1
ATOM 543 C CA . LYS A 1 74 ? -6.023 2.799 17.661 1.00 94.94 74 LYS A CA 1
ATOM 544 C C . LYS A 1 74 ? -7.062 2.023 16.850 1.00 94.94 74 LYS A C 1
ATOM 546 O O . LYS A 1 74 ? -6.810 1.717 15.695 1.00 94.94 74 LYS A O 1
ATOM 551 N N . GLU A 1 75 ? -8.246 1.794 17.411 1.00 95.56 75 GLU A N 1
ATOM 552 C CA . GLU A 1 75 ? -9.328 1.084 16.719 1.00 95.56 75 GLU A CA 1
ATOM 553 C C . GLU A 1 75 ? -9.780 1.813 15.444 1.00 95.56 75 GLU A C 1
ATOM 555 O O . GLU A 1 75 ? -9.964 1.192 14.398 1.00 95.56 75 GLU A O 1
ATOM 560 N N . ALA A 1 76 ? -9.887 3.144 15.492 1.00 95.38 76 ALA A N 1
ATOM 561 C CA . ALA A 1 76 ? -10.202 3.945 14.313 1.00 95.38 76 ALA A CA 1
ATOM 562 C C . ALA A 1 76 ? -9.118 3.843 13.225 1.00 95.38 76 ALA A C 1
ATOM 564 O O . ALA A 1 76 ? -9.448 3.785 12.040 1.00 95.38 76 ALA A O 1
ATOM 565 N N . HIS A 1 77 ? -7.839 3.805 13.614 1.00 92.62 77 HIS A N 1
ATOM 566 C CA . HIS A 1 77 ? -6.732 3.605 12.679 1.00 92.62 77 HIS A CA 1
ATOM 567 C C . HIS A 1 77 ? -6.788 2.215 12.036 1.00 92.62 77 HIS A C 1
ATOM 569 O O . HIS A 1 77 ? -6.728 2.113 10.814 1.00 92.62 77 HIS A O 1
ATOM 575 N N . ASP A 1 78 ? -6.976 1.165 12.836 1.00 91.88 78 ASP A N 1
ATOM 576 C CA . ASP A 1 78 ? -7.050 -0.217 12.349 1.00 91.88 78 ASP A CA 1
ATOM 577 C C . ASP A 1 78 ? -8.233 -0.401 11.381 1.00 91.88 78 ASP A C 1
ATOM 579 O O . ASP A 1 78 ? -8.098 -1.023 10.325 1.00 91.88 78 ASP A O 1
ATOM 583 N N . LYS A 1 79 ? -9.383 0.218 11.681 1.00 93.19 79 LYS A N 1
ATOM 584 C CA . LYS A 1 79 ? -10.552 0.210 10.794 1.00 93.19 79 LYS A CA 1
ATOM 585 C C . LYS A 1 79 ? -10.287 0.946 9.477 1.00 93.19 79 LYS A C 1
ATOM 587 O O . LYS A 1 79 ? -10.627 0.429 8.413 1.00 93.19 79 LYS A O 1
ATOM 592 N N . LEU A 1 80 ? -9.659 2.123 9.529 1.00 88.00 80 LEU A N 1
ATOM 593 C CA . LEU A 1 80 ? -9.260 2.867 8.329 1.00 88.00 80 LEU A CA 1
ATOM 594 C C . LEU A 1 80 ? -8.260 2.078 7.480 1.00 88.00 80 LEU A C 1
ATOM 596 O O . LEU A 1 80 ? -8.372 2.078 6.257 1.00 88.00 80 LEU A O 1
ATOM 600 N N . GLU A 1 81 ? -7.311 1.384 8.106 1.00 85.94 81 GLU A N 1
ATOM 601 C CA . GLU A 1 81 ? -6.345 0.541 7.404 1.00 85.94 81 GLU A CA 1
ATOM 602 C C . GLU A 1 81 ? -7.035 -0.646 6.717 1.00 85.94 81 GLU A C 1
ATOM 604 O O . GLU A 1 81 ? -6.744 -0.956 5.559 1.00 85.94 81 GLU A O 1
ATOM 609 N N . GLN A 1 82 ? -8.010 -1.270 7.382 1.00 85.62 82 GLN A N 1
ATOM 610 C CA . GLN A 1 82 ? -8.803 -2.351 6.802 1.00 85.62 82 GLN A CA 1
ATOM 611 C C . GLN A 1 82 ? -9.644 -1.873 5.609 1.00 85.62 82 GLN A C 1
ATOM 613 O O . GLN A 1 82 ? -9.662 -2.525 4.562 1.00 85.62 82 GLN A O 1
ATOM 618 N N . GLU A 1 83 ? -10.304 -0.721 5.727 1.00 86.69 83 GLU A N 1
ATOM 619 C CA . GLU A 1 83 ? -11.056 -0.113 4.626 1.00 86.69 83 GLU A CA 1
ATOM 620 C C . GLU A 1 83 ? -10.135 0.311 3.472 1.00 86.69 83 GLU A C 1
ATOM 622 O O . GLU A 1 83 ? -10.476 0.122 2.302 1.00 86.69 83 GLU A O 1
ATOM 627 N N . ALA A 1 84 ? -8.942 0.831 3.775 1.00 79.56 84 ALA A N 1
ATOM 628 C CA . ALA A 1 84 ? -7.933 1.165 2.776 1.00 79.56 84 ALA A CA 1
ATOM 629 C C . ALA A 1 84 ? -7.444 -0.085 2.034 1.00 79.56 84 ALA A C 1
ATOM 631 O O . ALA A 1 84 ? -7.329 -0.050 0.810 1.00 79.56 84 ALA A O 1
ATOM 632 N N . ARG A 1 85 ? -7.245 -1.204 2.743 1.00 78.06 85 ARG A N 1
ATOM 633 C CA . ARG A 1 85 ? -6.904 -2.499 2.139 1.00 78.06 85 ARG A CA 1
ATOM 634 C C . ARG A 1 85 ? -8.016 -3.016 1.225 1.00 78.06 85 ARG A C 1
ATOM 636 O O . ARG A 1 85 ? -7.732 -3.562 0.164 1.00 78.06 85 ARG A O 1
ATOM 643 N N . ALA A 1 86 ? -9.279 -2.820 1.600 1.00 80.12 86 ALA A N 1
ATOM 644 C CA . ALA A 1 86 ? -10.414 -3.199 0.760 1.00 80.12 86 ALA A CA 1
ATOM 645 C C . ALA A 1 86 ? -10.538 -2.330 -0.506 1.00 80.12 86 ALA A C 1
ATOM 647 O O . ALA A 1 86 ? -11.049 -2.794 -1.522 1.00 80.12 86 ALA A O 1
ATOM 648 N N . ARG A 1 87 ? -10.073 -1.073 -0.459 1.00 79.75 87 ARG A N 1
ATOM 649 C CA . ARG A 1 87 ? -10.097 -0.137 -1.599 1.00 79.75 87 ARG A CA 1
ATOM 650 C C . ARG A 1 87 ? -8.834 -0.175 -2.460 1.00 79.75 87 ARG A C 1
ATOM 652 O O . ARG A 1 87 ? -8.844 0.343 -3.575 1.00 79.75 87 ARG A O 1
ATOM 659 N N . SER A 1 88 ? -7.735 -0.733 -1.958 1.00 78.31 88 SER A N 1
ATOM 660 C CA . SER A 1 88 ? -6.491 -0.861 -2.711 1.00 78.31 88 SER A CA 1
ATOM 661 C C . SER A 1 88 ? -6.602 -1.977 -3.744 1.00 78.31 88 SER A C 1
ATOM 663 O O . SER A 1 88 ? -6.628 -3.153 -3.396 1.00 78.31 88 SER A O 1
ATOM 665 N N . ASN A 1 89 ? -6.604 -1.608 -5.022 1.00 85.69 89 ASN A N 1
ATOM 666 C CA . ASN A 1 89 ? -6.663 -2.567 -6.129 1.00 85.69 89 ASN A CA 1
ATOM 667 C C . ASN A 1 89 ? -5.300 -3.216 -6.448 1.00 85.69 89 ASN A C 1
ATOM 669 O O . ASN A 1 89 ? -5.222 -4.073 -7.324 1.00 85.69 89 ASN A O 1
ATOM 673 N N . TYR A 1 90 ? -4.217 -2.794 -5.784 1.00 93.25 90 TYR A N 1
ATOM 674 C CA . TYR A 1 90 ? -2.846 -3.143 -6.160 1.00 93.25 90 TYR A CA 1
ATOM 675 C C . TYR A 1 90 ? -2.098 -3.783 -4.985 1.00 93.25 90 TYR A C 1
ATOM 677 O O . TYR A 1 90 ? -1.602 -3.086 -4.099 1.00 93.25 90 TYR A O 1
ATOM 685 N N . GLN A 1 91 ? -2.005 -5.113 -4.985 1.00 94.31 91 GLN A N 1
ATOM 686 C CA . GLN A 1 91 ? -1.257 -5.896 -3.998 1.00 94.31 91 GLN A CA 1
ATOM 687 C C . GLN A 1 91 ? 0.098 -6.336 -4.566 1.00 94.31 91 GLN A C 1
ATOM 689 O O . GLN A 1 91 ? 0.199 -6.695 -5.740 1.00 94.31 91 GLN A O 1
ATOM 694 N N . CYS A 1 92 ? 1.141 -6.329 -3.735 1.00 95.44 92 CYS A N 1
ATOM 695 C CA . CYS A 1 92 ? 2.429 -6.896 -4.121 1.00 95.44 92 CYS A CA 1
ATOM 696 C C . CYS A 1 92 ? 2.376 -8.442 -4.157 1.00 95.44 92 CYS A C 1
ATOM 698 O O . CYS A 1 92 ? 1.894 -9.052 -3.205 1.00 95.44 92 CYS A O 1
ATOM 700 N N . PRO A 1 93 ? 2.905 -9.107 -5.203 1.00 95.62 93 PRO A N 1
ATOM 701 C CA . PRO A 1 93 ? 2.973 -10.569 -5.279 1.00 95.62 93 PRO A CA 1
ATOM 702 C C . PRO A 1 93 ? 4.053 -11.200 -4.383 1.00 95.62 93 PRO A C 1
ATOM 704 O O . PRO A 1 93 ? 4.030 -12.409 -4.170 1.00 95.62 93 PRO A O 1
ATOM 707 N N . HIS A 1 94 ? 5.007 -10.418 -3.870 1.00 96.25 94 HIS A N 1
ATOM 708 C CA . HIS A 1 94 ? 6.141 -10.927 -3.086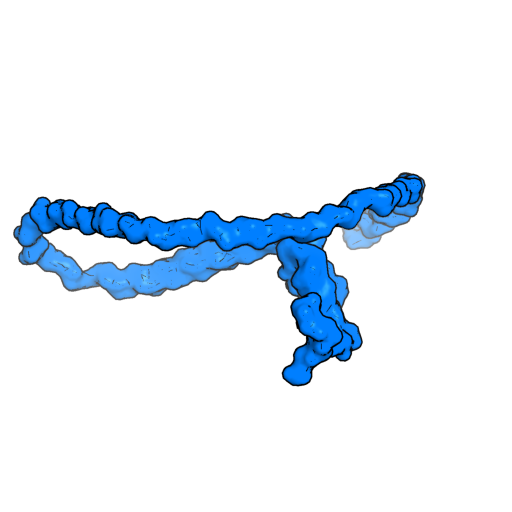 1.00 96.25 94 HIS A CA 1
ATOM 709 C C . HIS A 1 94 ? 6.021 -10.664 -1.580 1.00 96.25 94 HIS A C 1
ATOM 711 O O . HIS A 1 94 ? 6.734 -11.281 -0.792 1.00 96.25 94 HIS A O 1
ATOM 717 N N . CYS A 1 95 ? 5.151 -9.744 -1.160 1.00 95.44 95 CYS A N 1
ATOM 718 C CA . CYS A 1 95 ? 4.971 -9.396 0.247 1.00 95.44 95 CYS A CA 1
ATOM 719 C C . CYS A 1 95 ? 3.529 -8.929 0.524 1.00 95.44 95 CYS A C 1
ATOM 721 O O . CYS A 1 95 ? 2.812 -8.564 -0.407 1.00 95.44 95 CYS A O 1
ATOM 723 N N . PRO A 1 96 ? 3.072 -8.894 1.791 1.00 92.19 96 PRO A N 1
ATOM 724 C CA . PRO A 1 96 ? 1.697 -8.517 2.130 1.00 92.19 96 PRO A CA 1
ATOM 725 C C . PRO A 1 96 ? 1.430 -6.997 2.057 1.00 92.19 96 PRO A C 1
ATOM 727 O O . PRO A 1 96 ? 0.565 -6.492 2.771 1.00 92.19 96 PRO A O 1
ATOM 730 N N . ALA A 1 97 ? 2.170 -6.256 1.225 1.00 91.19 97 ALA A N 1
A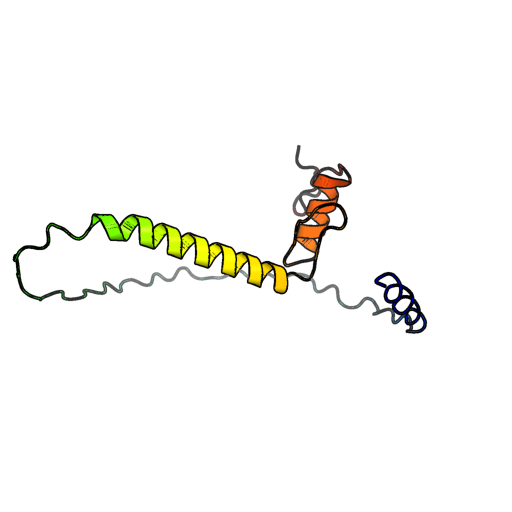TOM 731 C CA . ALA A 1 97 ? 1.987 -4.822 1.027 1.00 91.19 97 ALA A CA 1
ATOM 732 C C . ALA A 1 97 ? 0.861 -4.526 0.024 1.00 91.19 97 ALA A C 1
ATOM 734 O O . ALA A 1 97 ? 0.724 -5.190 -1.008 1.00 91.19 97 ALA A O 1
ATOM 735 N N . TYR A 1 98 ? 0.089 -3.481 0.320 1.00 92.69 98 TYR A N 1
ATOM 736 C CA . TYR A 1 98 ? -1.027 -3.008 -0.494 1.00 92.69 98 TYR A CA 1
ATOM 737 C C . TYR A 1 98 ? -0.835 -1.537 -0.843 1.00 92.69 98 TYR A C 1
ATOM 739 O O . TYR A 1 98 ? -0.341 -0.750 -0.036 1.00 92.69 98 TYR A O 1
ATOM 747 N N . PHE A 1 99 ? -1.254 -1.163 -2.047 1.00 92.00 99 PHE A N 1
ATOM 748 C CA . PHE A 1 99 ? -1.071 0.174 -2.586 1.00 92.00 99 PHE A CA 1
ATOM 749 C C . PHE A 1 99 ? -2.372 0.709 -3.173 1.00 92.00 99 PHE A C 1
ATOM 751 O O . PHE A 1 99 ? -3.128 -0.000 -3.836 1.00 92.00 99 PHE A O 1
ATOM 758 N N . SER A 1 100 ? -2.615 2.004 -2.982 1.00 88.75 100 SER A N 1
ATOM 759 C CA . SER A 1 100 ? -3.784 2.678 -3.555 1.00 88.75 100 SER A CA 1
ATOM 760 C C . SER A 1 100 ? -3.725 2.780 -5.083 1.00 88.75 100 SER A C 1
ATOM 762 O O . SER A 1 100 ? -4.767 2.851 -5.722 1.00 88.75 100 SER A O 1
ATOM 764 N N . ASN A 1 101 ? -2.523 2.759 -5.676 1.00 90.38 101 ASN A N 1
ATOM 765 C CA . ASN A 1 101 ? -2.284 3.001 -7.100 1.00 90.38 101 ASN A CA 1
ATOM 766 C C . ASN A 1 101 ? -1.150 2.120 -7.662 1.00 90.38 101 ASN A C 1
ATOM 768 O O . ASN A 1 101 ? -0.266 1.681 -6.927 1.00 90.38 101 ASN A O 1
ATOM 772 N N . ALA A 1 102 ? -1.099 1.967 -8.990 1.00 90.75 102 ALA A N 1
ATOM 773 C CA . ALA A 1 102 ? -0.044 1.214 -9.679 1.00 90.75 102 ALA A CA 1
ATOM 774 C C . ALA A 1 102 ? 1.360 1.842 -9.552 1.00 90.75 102 ALA A C 1
ATOM 776 O O . ALA A 1 102 ? 2.352 1.125 -9.453 1.00 90.75 102 ALA A O 1
ATOM 777 N N . LYS A 1 103 ? 1.462 3.181 -9.533 1.00 90.19 103 LYS A N 1
ATOM 778 C CA . LYS A 1 103 ? 2.747 3.903 -9.411 1.00 90.19 103 LYS A CA 1
ATOM 779 C C . LYS A 1 103 ? 3.542 3.509 -8.151 1.00 90.19 103 LYS A C 1
ATOM 781 O O . LYS A 1 103 ? 4.680 3.072 -8.303 1.00 90.19 103 LYS A O 1
ATOM 786 N N . PRO A 1 104 ? 2.988 3.631 -6.927 1.00 91.69 104 PRO A N 1
ATOM 787 C CA . PRO A 1 104 ? 3.706 3.235 -5.718 1.00 91.69 104 PRO A CA 1
ATOM 788 C C . PRO A 1 104 ? 3.967 1.723 -5.645 1.00 91.69 104 PRO A C 1
ATOM 790 O O . PRO A 1 104 ? 5.030 1.344 -5.166 1.00 91.69 104 PRO A O 1
ATOM 793 N N . LEU A 1 105 ? 3.084 0.871 -6.191 1.00 94.94 105 LEU A N 1
ATOM 794 C CA . LEU A 1 105 ? 3.365 -0.565 -6.322 1.00 94.94 105 LEU A CA 1
ATOM 795 C C . LEU A 1 105 ? 4.607 -0.820 -7.195 1.00 94.94 105 LEU A C 1
ATOM 797 O O . LEU A 1 105 ? 5.469 -1.606 -6.819 1.00 94.94 105 LEU A O 1
ATOM 801 N N . ASN A 1 106 ? 4.729 -0.153 -8.345 1.00 93.31 106 ASN A N 1
ATOM 802 C CA . ASN A 1 106 ? 5.862 -0.347 -9.253 1.00 93.31 106 ASN A CA 1
ATOM 803 C C . ASN A 1 106 ? 7.189 0.111 -8.620 1.00 93.31 106 ASN A C 1
ATOM 805 O O . ASN A 1 106 ? 8.193 -0.598 -8.690 1.00 93.31 106 ASN A O 1
ATOM 809 N N . ILE A 1 107 ? 7.171 1.249 -7.920 1.00 92.12 107 ILE A N 1
ATOM 810 C CA . ILE A 1 107 ? 8.325 1.725 -7.142 1.00 92.12 107 ILE A CA 1
ATOM 811 C C . ILE A 1 107 ? 8.700 0.697 -6.068 1.00 92.12 107 ILE A C 1
ATOM 813 O O . ILE A 1 107 ? 9.869 0.342 -5.938 1.00 92.12 107 ILE A O 1
ATOM 817 N N . HIS A 1 108 ? 7.712 0.177 -5.337 1.00 94.56 108 HIS A N 1
ATOM 818 C CA . HIS A 1 108 ? 7.928 -0.850 -4.324 1.00 94.56 108 HIS A CA 1
ATOM 819 C C . HIS A 1 108 ? 8.544 -2.131 -4.905 1.00 94.56 108 HIS A C 1
ATOM 821 O O . HIS A 1 108 ? 9.505 -2.644 -4.339 1.00 94.56 108 HIS A O 1
ATOM 827 N N . LEU A 1 109 ? 8.043 -2.624 -6.041 1.00 94.81 109 LEU A N 1
ATOM 828 C CA . LEU A 1 109 ? 8.606 -3.791 -6.728 1.00 94.81 109 LEU A CA 1
ATOM 829 C C . LEU A 1 109 ? 10.054 -3.548 -7.154 1.00 94.81 109 LEU A C 1
ATOM 831 O O . LEU A 1 109 ? 10.925 -4.374 -6.885 1.00 94.81 109 LEU A O 1
ATOM 835 N N . SER A 1 110 ? 10.305 -2.399 -7.781 1.00 93.56 110 SER A N 1
ATOM 836 C CA . SER A 1 110 ? 11.623 -2.021 -8.286 1.00 93.56 110 SER A CA 1
ATOM 837 C C . SER A 1 110 ? 12.661 -1.992 -7.165 1.00 93.56 110 SER A C 1
ATOM 839 O O . SER A 1 110 ? 13.706 -2.621 -7.289 1.00 93.56 110 SER A O 1
ATOM 841 N N . LEU A 1 111 ? 12.339 -1.337 -6.046 1.00 92.62 111 LEU A N 1
ATOM 842 C CA . LEU A 1 111 ? 13.274 -1.145 -4.935 1.00 92.62 111 LEU A CA 1
ATOM 843 C C . LEU A 1 111 ? 13.364 -2.350 -4.000 1.00 92.62 111 LEU A C 1
ATOM 845 O O . LEU A 1 111 ? 14.451 -2.715 -3.570 1.00 92.62 111 LEU A O 1
ATOM 849 N N . GLY A 1 112 ? 12.225 -2.950 -3.658 1.00 94.69 112 GLY A N 1
ATOM 850 C CA . GLY A 1 112 ? 12.146 -3.982 -2.626 1.00 94.69 112 GLY A CA 1
ATOM 851 C C . GLY A 1 112 ? 12.404 -5.398 -3.130 1.00 94.69 112 GLY A C 1
ATOM 852 O O . GLY A 1 112 ? 12.826 -6.247 -2.349 1.00 94.69 112 GLY A O 1
ATOM 853 N N . HIS A 1 113 ? 12.144 -5.668 -4.411 1.00 95.50 113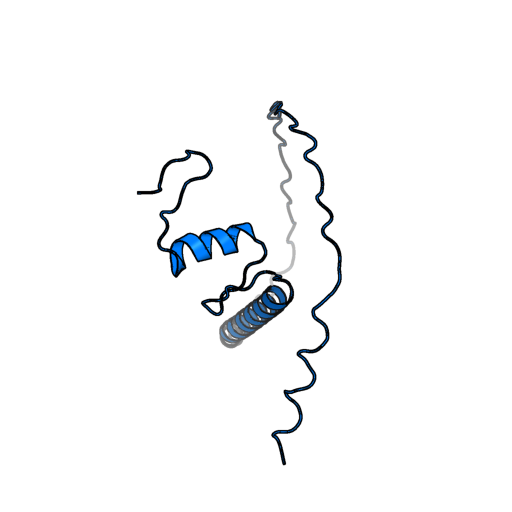 HIS A N 1
ATOM 854 C CA . HIS A 1 113 ? 12.189 -7.030 -4.952 1.00 95.50 113 HIS A CA 1
ATOM 855 C C . HIS A 1 113 ? 13.133 -7.183 -6.143 1.00 95.50 113 HIS A C 1
ATOM 857 O O . HIS A 1 113 ? 13.776 -8.220 -6.267 1.00 95.50 113 HIS A O 1
ATOM 863 N N . LEU A 1 114 ? 13.247 -6.164 -6.998 1.00 93.19 114 LEU A N 1
ATOM 864 C CA . LEU A 1 114 ? 14.101 -6.217 -8.187 1.00 93.19 114 LEU A CA 1
ATOM 865 C C . LEU A 1 114 ? 15.498 -5.620 -7.961 1.00 93.19 114 LEU A C 1
ATOM 867 O O . LEU A 1 114 ? 16.377 -5.828 -8.793 1.00 93.19 114 LEU A O 1
ATOM 871 N N . GLY A 1 115 ? 15.710 -4.877 -6.868 1.00 90.38 115 GLY A N 1
ATOM 872 C CA . GLY A 1 115 ? 16.984 -4.208 -6.582 1.00 90.38 115 GLY A CA 1
ATOM 873 C C . GLY A 1 115 ? 17.356 -3.133 -7.609 1.00 90.38 115 GLY A C 1
ATOM 874 O O . GLY A 1 115 ? 18.528 -2.794 -7.756 1.00 90.38 115 GLY A O 1
ATOM 875 N N . LEU A 1 116 ? 16.374 -2.615 -8.348 1.00 86.50 116 LEU A N 1
ATOM 876 C CA . LEU A 1 116 ? 16.588 -1.529 -9.294 1.00 86.50 116 LEU A CA 1
ATOM 877 C C . LEU A 1 116 ? 16.779 -0.221 -8.520 1.00 86.50 116 LEU A C 1
ATOM 879 O O . LEU A 1 116 ? 16.024 0.033 -7.580 1.00 86.50 116 LEU A O 1
ATOM 883 N N . PRO A 1 117 ? 17.739 0.635 -8.908 1.00 79.94 117 PRO A N 1
ATOM 884 C CA . PRO A 1 117 ? 17.944 1.914 -8.243 1.00 79.94 117 PRO A CA 1
ATOM 885 C C . PRO A 1 117 ? 16.707 2.805 -8.398 1.00 79.94 117 PRO A C 1
ATOM 887 O O . PRO A 1 117 ? 16.059 2.827 -9.450 1.00 79.94 117 PRO A O 1
ATOM 890 N N . ALA A 1 118 ? 16.381 3.571 -7.356 1.00 78.06 118 ALA A N 1
ATOM 891 C CA . ALA A 1 118 ? 15.315 4.563 -7.433 1.00 78.06 118 ALA A CA 1
ATOM 892 C C . ALA A 1 118 ? 15.709 5.614 -8.471 1.00 78.06 118 ALA A C 1
ATOM 894 O O . ALA A 1 118 ? 16.680 6.339 -8.278 1.00 78.06 118 ALA A O 1
ATOM 895 N N . TYR A 1 119 ? 14.971 5.719 -9.573 1.00 69.94 119 TYR A N 1
ATOM 896 C CA . TYR A 1 119 ? 15.154 6.820 -10.511 1.00 69.94 119 TYR A CA 1
ATOM 897 C C . TYR A 1 119 ? 14.250 7.982 -10.103 1.00 69.94 119 TYR A C 1
ATOM 899 O O . TYR A 1 119 ? 13.054 7.821 -9.845 1.00 69.94 119 TYR A O 1
ATOM 907 N N . ASN A 1 120 ? 14.809 9.186 -10.052 1.00 69.75 120 ASN A N 1
ATOM 908 C CA . ASN A 1 120 ? 14.003 10.375 -9.845 1.00 69.75 120 ASN A CA 1
ATOM 909 C C . ASN A 1 120 ? 13.376 10.778 -11.184 1.00 69.75 120 ASN A C 1
ATOM 911 O O . ASN A 1 120 ? 14.060 11.266 -12.081 1.00 69.75 120 ASN A O 1
ATOM 915 N N . ALA A 1 121 ? 12.060 10.601 -11.313 1.00 69.31 121 ALA A N 1
ATOM 916 C CA . ALA A 1 121 ? 11.327 10.913 -12.541 1.00 69.31 121 ALA A CA 1
ATOM 917 C C . ALA A 1 121 ? 11.478 12.377 -13.008 1.00 69.31 121 ALA A C 1
ATOM 919 O O . ALA A 1 121 ? 11.241 12.659 -14.177 1.00 69.31 121 ALA A O 1
ATOM 920 N N . LYS A 1 122 ? 11.874 13.309 -12.125 1.00 75.25 122 LYS A N 1
ATOM 921 C CA . LYS A 1 122 ? 12.136 14.708 -12.502 1.00 75.25 122 LYS A CA 1
ATOM 922 C C . LYS A 1 122 ? 13.524 14.924 -13.093 1.00 75.25 122 LYS A C 1
ATOM 924 O O . LYS A 1 122 ? 13.683 15.818 -13.912 1.00 75.25 122 LYS A O 1
ATOM 929 N N . THR A 1 123 ? 14.528 14.172 -12.647 1.00 80.56 123 THR A N 1
ATOM 930 C CA . THR A 1 123 ? 15.928 14.408 -13.037 1.00 80.56 123 THR A CA 1
ATOM 931 C C . THR A 1 123 ? 16.475 13.338 -13.974 1.00 80.56 123 THR A C 1
ATOM 933 O O . THR A 1 123 ? 17.548 13.535 -14.534 1.00 80.56 123 THR A O 1
ATOM 936 N N . GLY A 1 124 ? 15.784 12.202 -14.121 1.00 73.44 124 GLY A N 1
ATOM 937 C CA . GLY A 1 124 ? 16.273 11.039 -14.865 1.00 73.44 124 GLY A CA 1
ATOM 938 C C . GLY A 1 124 ? 17.535 10.412 -14.265 1.00 73.44 124 GLY A C 1
ATOM 939 O O . GLY A 1 124 ? 18.111 9.515 -14.872 1.00 73.44 124 GLY A O 1
ATOM 940 N N . ARG A 1 125 ? 17.982 10.880 -13.092 1.00 74.06 125 ARG A N 1
ATOM 941 C CA . ARG A 1 125 ? 19.177 10.374 -12.418 1.00 74.06 125 ARG A CA 1
ATOM 942 C C . ARG A 1 125 ? 18.803 9.329 -11.367 1.00 74.06 125 ARG A C 1
ATOM 944 O O . ARG A 1 125 ? 17.743 9.466 -10.738 1.00 74.06 125 ARG A O 1
ATOM 951 N N . PRO A 1 126 ? 19.648 8.301 -11.175 1.00 67.88 126 PRO A N 1
ATOM 952 C CA . PRO A 1 126 ? 19.540 7.436 -10.011 1.00 67.88 126 PRO A CA 1
ATOM 953 C C . PRO A 1 126 ? 19.688 8.291 -8.746 1.00 67.88 126 PRO A C 1
ATOM 955 O O . PRO A 1 126 ? 20.470 9.242 -8.716 1.00 67.88 126 PRO A O 1
ATOM 958 N N . VAL A 1 127 ? 18.870 8.003 -7.740 1.00 69.69 127 VAL A N 1
ATOM 959 C CA . VAL A 1 127 ? 19.036 8.537 -6.389 1.00 69.69 127 VAL A CA 1
ATOM 960 C C . VAL A 1 127 ? 20.204 7.765 -5.780 1.00 69.69 127 VAL A C 1
ATOM 962 O O . VAL A 1 127 ? 20.066 6.566 -5.539 1.00 69.69 127 VAL A O 1
ATOM 965 N N . GLU A 1 128 ? 21.352 8.435 -5.655 1.00 67.12 128 GLU A N 1
ATOM 966 C CA . GLU A 1 128 ? 22.534 7.937 -4.931 1.00 67.12 128 GLU A CA 1
ATOM 967 C C . GLU A 1 128 ? 22.284 7.870 -3.420 1.00 67.12 128 GLU A C 1
ATOM 969 O O . GLU A 1 128 ? 21.574 8.764 -2.895 1.00 67.12 128 GLU A O 1
#

Foldseek 3Di:
DPDPPPPPPPPPPDDDDDDDDDDDDPDDDDDDDDDDPDDDDDDPPPPPPDDDDPPDDDPDPPPVVPVVVVVVVVVVVVVVVVVCQVQFPDAAPPDRDTDNDPVVNVQCCCVPPVVHFDQDPVPRDGDD

Sequence (128 aa):
MQILHITKLVALLTIGATALPTSGGSGVYTRDVDQPQEGVVGRSIVNNLDSVADSGRLEARAESSSEEKKRLKKEAHDKLEQEARARSNYQCPHCPAYFSNAKPLNIHLSLGHLGLPAYNAKTGRPVE

Secondary structure (DSSP, 8-state):
---SSSTTSSS------------------------------------------------SSSHHHHHHHHHHHHHHHHHHHHHHHHH--EE-SSSS-EESSHHHHHHHHHHHTS----B-TTT-SB--

pLDDT: mean 71.26, std 17.04, range [44.72, 96.25]

InterPro domains:
  IPR013087 Zinc finger C2H2-type [PS00028] (92-113)
  IPR013087 Zinc finger C2H2-type [PS50157] (90-118)